Protein AF-A0A497JMY2-F1 (afdb_monomer)

Mean predicted aligned error: 3.7 Å

Nearest PDB structures (foldseek):
  7xl4-assembly1_C  TM=4.104E-01  e=6.723E+00  Pseudomonas aeruginosa PAO1

Sequence (109 aa):
MALEEKYGALPSVSESTVESVMCEVDKFAAEMKHDPQGAMRSLEGEVEWLKENKDFLGRAVEASIDPALSLVEDKLTHKDWVELRCYLIKGVLLTLQMINEALKEHTKT

Radius of gyration: 15.55 Å; Cα contacts (8 Å, |Δi|>4): 60; chains: 1; bounding box: 39×28×42 Å

pLDDT: mean 93.75, std 6.59, range [50.03, 97.75]

Structure (mmCIF, N/CA/C/O backbone):
data_AF-A0A497JMY2-F1
#
_entry.id   AF-A0A497JMY2-F1
#
loop_
_atom_site.group_PDB
_atom_site.id
_atom_site.type_symbol
_atom_site.label_atom_id
_atom_site.label_alt_id
_atom_site.label_comp_id
_atom_site.label_asym_id
_atom_site.label_entity_id
_atom_site.label_seq_id
_atom_site.pdbx_PDB_ins_code
_atom_site.Cartn_x
_atom_site.Cartn_y
_atom_site.Cartn_z
_atom_site.occupancy
_atom_site.B_iso_or_equiv
_atom_site.auth_seq_id
_atom_site.auth_comp_id
_atom_site.auth_asym_id
_atom_site.auth_atom_id
_atom_site.pdbx_PDB_model_num
ATOM 1 N N . MET A 1 1 ? -20.860 -14.261 -1.285 1.00 72.12 1 MET A N 1
ATOM 2 C CA . MET A 1 1 ? -20.538 -13.297 -0.217 1.00 72.12 1 MET A CA 1
ATOM 3 C C . MET A 1 1 ? -21.138 -11.951 -0.560 1.00 72.12 1 MET A C 1
ATOM 5 O O . MET A 1 1 ? -20.865 -11.441 -1.646 1.00 72.12 1 MET A O 1
ATOM 9 N N . ALA A 1 2 ? -21.976 -11.424 0.329 1.00 93.00 2 ALA A N 1
ATOM 10 C CA . ALA A 1 2 ? -22.542 -10.080 0.204 1.00 93.00 2 ALA A CA 1
ATOM 11 C C . ALA A 1 2 ? -21.465 -9.013 0.490 1.00 93.00 2 ALA A C 1
ATOM 13 O O . ALA A 1 2 ? -20.460 -9.313 1.130 1.00 93.00 2 ALA A O 1
ATOM 14 N N . LEU A 1 3 ? -21.644 -7.773 0.017 1.00 92.81 3 LEU A N 1
ATOM 15 C CA . LEU A 1 3 ? -20.694 -6.681 0.302 1.00 92.81 3 LEU A CA 1
ATOM 16 C C . LEU A 1 3 ? -20.599 -6.382 1.801 1.00 92.81 3 LEU A C 1
ATOM 18 O O . LEU A 1 3 ? -19.505 -6.159 2.304 1.00 92.81 3 LEU A O 1
ATOM 22 N N . GLU A 1 4 ? -21.724 -6.472 2.505 1.00 93.25 4 GLU A N 1
ATOM 23 C CA . GLU A 1 4 ? -21.798 -6.322 3.960 1.00 93.25 4 GLU A CA 1
ATOM 24 C C . GLU A 1 4 ? -20.886 -7.317 4.689 1.00 93.25 4 GLU A C 1
ATOM 26 O O . GLU A 1 4 ? -20.133 -6.956 5.583 1.00 93.25 4 GLU A O 1
ATOM 31 N N . GLU A 1 5 ? -20.870 -8.570 4.237 1.00 93.69 5 GLU A N 1
ATOM 32 C CA . GLU A 1 5 ? -20.017 -9.622 4.797 1.00 93.69 5 GLU A CA 1
ATOM 33 C C . GLU A 1 5 ? -18.523 -9.353 4.552 1.00 93.69 5 GLU A C 1
ATOM 35 O O . GLU A 1 5 ? -17.676 -9.774 5.334 1.00 93.69 5 GLU A O 1
ATOM 40 N N . LYS A 1 6 ? -18.189 -8.646 3.465 1.00 90.44 6 LYS A N 1
ATOM 41 C CA . LYS A 1 6 ? -16.804 -8.310 3.105 1.00 90.44 6 LYS A CA 1
ATOM 42 C C . LYS A 1 6 ? -16.291 -7.049 3.798 1.00 90.44 6 LYS A C 1
ATOM 44 O O . LYS A 1 6 ? -15.106 -6.987 4.109 1.00 90.44 6 LYS A O 1
ATOM 49 N N . TYR A 1 7 ? -17.146 -6.043 3.976 1.00 93.25 7 TYR A N 1
ATOM 50 C CA . TYR A 1 7 ? -16.720 -4.678 4.303 1.00 93.25 7 TYR A CA 1
ATOM 51 C C . TYR A 1 7 ? -17.494 -4.028 5.455 1.00 93.25 7 TYR A C 1
ATOM 53 O O . TYR A 1 7 ? -17.081 -2.968 5.911 1.00 93.25 7 TYR A O 1
ATOM 61 N N . GLY A 1 8 ? -18.571 -4.636 5.960 1.00 93.00 8 GLY A N 1
ATOM 62 C CA . GLY A 1 8 ? -19.453 -4.026 6.967 1.00 93.00 8 GLY A CA 1
ATOM 63 C C . GLY A 1 8 ? -18.796 -3.767 8.328 1.00 93.00 8 GLY A C 1
ATOM 64 O O . GLY A 1 8 ? -19.300 -2.976 9.116 1.00 93.00 8 GLY A O 1
ATOM 65 N N . ALA A 1 9 ? -17.648 -4.396 8.602 1.00 93.19 9 ALA A N 1
ATOM 66 C CA . ALA A 1 9 ? -16.860 -4.163 9.814 1.00 93.19 9 ALA A CA 1
ATOM 67 C C . ALA A 1 9 ? -15.766 -3.090 9.654 1.00 93.19 9 ALA A C 1
ATOM 69 O O . ALA A 1 9 ? -15.049 -2.811 10.616 1.00 93.19 9 ALA A O 1
ATOM 70 N N . LEU A 1 10 ? -15.586 -2.523 8.454 1.00 93.75 10 LEU A N 1
ATOM 71 C CA . LEU A 1 10 ? -14.619 -1.446 8.253 1.00 93.75 10 LEU A CA 1
ATOM 72 C C . LEU A 1 10 ? -15.095 -0.170 8.965 1.00 93.75 10 LEU A C 1
ATOM 74 O O . LEU A 1 10 ? -16.287 0.139 8.926 1.00 93.75 10 LEU A O 1
ATOM 78 N N . PRO A 1 11 ? -14.183 0.580 9.606 1.00 94.38 11 PRO A N 1
ATOM 79 C CA . PRO A 1 11 ? -14.544 1.825 10.265 1.00 94.38 11 PRO A CA 1
ATOM 80 C C . PRO A 1 11 ? -14.907 2.910 9.244 1.00 94.38 11 PRO A C 1
ATOM 82 O O . PRO A 1 11 ? -14.437 2.901 8.102 1.00 94.38 11 PRO A O 1
ATOM 85 N N . SER A 1 12 ? -15.695 3.890 9.684 1.00 93.44 12 SER A N 1
ATOM 86 C CA . SER A 1 12 ? -15.851 5.145 8.946 1.00 93.44 12 SER A CA 1
ATOM 87 C C . SER A 1 12 ? -14.547 5.936 9.012 1.00 93.44 12 SER A C 1
ATOM 89 O O . SER A 1 12 ? -13.888 5.955 10.047 1.00 93.44 12 SER A O 1
ATOM 91 N N . VAL A 1 13 ? -14.186 6.620 7.929 1.00 93.94 13 VAL A N 1
ATOM 92 C CA . VAL A 1 13 ? -12.960 7.427 7.860 1.00 93.94 13 VAL A CA 1
ATOM 93 C C . VAL A 1 13 ? -13.331 8.908 7.807 1.00 93.94 13 VAL A C 1
ATOM 95 O O . VAL A 1 13 ? -14.205 9.297 7.032 1.00 93.94 13 VAL A O 1
ATOM 98 N N . SER A 1 14 ? -12.680 9.731 8.631 1.00 94.62 14 SER A N 1
ATOM 99 C CA . SER A 1 14 ? -12.843 11.186 8.621 1.00 94.62 14 SER A CA 1
ATOM 100 C C . SER A 1 14 ? -12.178 11.831 7.396 1.00 94.62 14 SER A C 1
ATOM 102 O O . SER A 1 14 ? -11.180 11.330 6.876 1.00 94.62 14 SER A O 1
ATOM 104 N N . GLU A 1 15 ? -12.699 12.978 6.952 1.00 95.12 15 GLU A N 1
ATOM 105 C CA . GLU A 1 15 ? -12.115 13.753 5.844 1.00 95.12 15 GLU A CA 1
ATOM 106 C C . GLU A 1 15 ? -10.649 14.118 6.122 1.00 95.12 15 GLU A C 1
ATOM 108 O O . GLU A 1 15 ? -9.787 13.895 5.277 1.00 95.12 15 GLU A O 1
ATOM 113 N N . SER A 1 16 ? -10.336 14.537 7.352 1.00 93.81 16 SER A N 1
ATOM 114 C CA . SER A 1 16 ? -8.964 14.833 7.780 1.00 93.81 16 SER A CA 1
ATOM 115 C C . SER A 1 16 ? -8.022 13.630 7.675 1.00 93.81 16 SER A C 1
ATOM 117 O O . SER A 1 16 ? -6.850 13.786 7.331 1.00 93.81 16 SER A O 1
ATOM 119 N N . THR A 1 17 ? -8.514 12.417 7.953 1.00 94.50 17 THR A N 1
ATOM 120 C CA . THR A 1 17 ? -7.710 11.197 7.801 1.00 94.50 17 THR A CA 1
ATOM 121 C C . THR A 1 17 ? -7.450 10.894 6.325 1.00 94.50 17 THR A C 1
ATOM 123 O O . THR A 1 17 ? -6.331 10.521 5.965 1.00 94.50 17 THR A O 1
ATOM 126 N N . VAL A 1 18 ? -8.441 11.106 5.452 1.00 95.06 18 VAL A N 1
ATOM 127 C CA . VAL A 1 18 ? -8.258 10.975 3.997 1.00 95.06 18 VAL A CA 1
ATOM 128 C C . VAL A 1 18 ? -7.216 11.974 3.494 1.00 95.06 18 VAL A C 1
ATOM 130 O O . VAL A 1 18 ? -6.274 11.568 2.816 1.00 95.06 18 VAL A O 1
ATOM 133 N N . GLU A 1 19 ? -7.326 13.250 3.870 1.00 94.88 19 GLU A N 1
ATOM 134 C CA . GLU A 1 19 ? -6.369 14.298 3.489 1.00 94.88 19 GLU A CA 1
ATOM 135 C C . GLU A 1 19 ? -4.941 13.975 3.946 1.00 94.88 19 GLU A C 1
ATOM 137 O O . GLU A 1 19 ? -3.992 14.109 3.170 1.00 94.88 19 GLU A O 1
ATOM 142 N N . SER A 1 20 ? -4.779 13.489 5.182 1.00 94.25 20 SER A N 1
ATOM 143 C CA . SER A 1 20 ? -3.471 13.082 5.702 1.00 94.25 20 SER A CA 1
ATOM 144 C C . SER A 1 20 ? -2.856 11.950 4.880 1.00 94.25 20 SER A C 1
ATOM 146 O O . SER A 1 20 ? -1.653 11.963 4.627 1.00 94.25 20 SE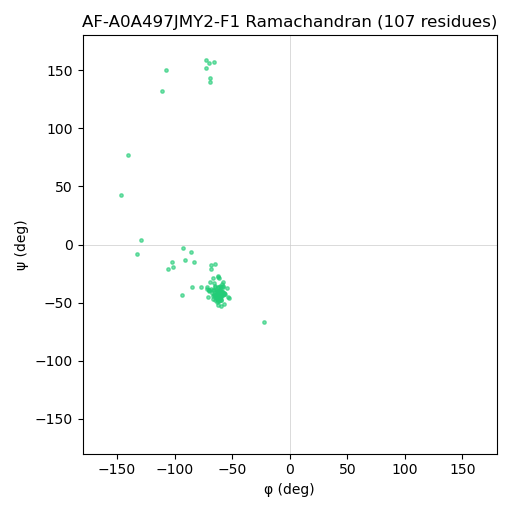R A O 1
ATOM 148 N N . VAL A 1 21 ? -3.656 10.968 4.462 1.00 94.69 21 VAL A N 1
ATOM 149 C CA . VAL A 1 21 ? -3.166 9.857 3.638 1.00 94.69 21 VAL A CA 1
ATOM 150 C C . VAL A 1 21 ? -2.848 10.321 2.218 1.00 94.69 21 VAL A C 1
ATOM 152 O O . VAL A 1 21 ? -1.833 9.903 1.670 1.00 94.69 21 VAL A O 1
ATOM 155 N N . MET A 1 22 ? -3.649 11.218 1.632 1.00 94.19 22 MET A N 1
ATOM 156 C CA . MET A 1 22 ? -3.349 11.805 0.319 1.00 94.19 22 MET A CA 1
ATOM 157 C C . MET A 1 22 ? -2.024 12.578 0.330 1.00 94.19 22 MET A C 1
ATOM 159 O O . MET A 1 22 ? -1.230 12.428 -0.596 1.00 94.19 22 MET A O 1
ATOM 163 N N . CYS A 1 23 ? -1.725 13.310 1.408 1.00 96.00 23 CYS A N 1
ATOM 164 C CA . CYS A 1 23 ? -0.416 13.945 1.579 1.00 96.00 23 CYS A CA 1
ATOM 165 C C . CYS A 1 23 ? 0.734 12.922 1.565 1.00 96.00 23 CYS A C 1
ATOM 167 O O . CYS A 1 23 ? 1.774 13.169 0.954 1.00 96.00 23 CYS A O 1
ATOM 169 N N . GLU A 1 24 ? 0.562 11.765 2.214 1.00 96.12 24 GLU A N 1
ATOM 170 C CA . GLU A 1 24 ? 1.572 10.697 2.205 1.00 96.12 24 GLU A CA 1
ATOM 171 C C . GLU A 1 24 ? 1.707 10.020 0.827 1.00 96.12 24 GLU A C 1
ATOM 173 O O . GLU A 1 24 ? 2.816 9.635 0.453 1.00 96.12 24 GLU A O 1
ATOM 178 N N . VAL A 1 25 ? 0.627 9.921 0.036 1.00 94.56 25 VAL A N 1
ATOM 179 C CA . VAL A 1 25 ? 0.697 9.471 -1.371 1.00 94.56 25 VAL A CA 1
ATOM 180 C C . VAL A 1 25 ? 1.603 10.398 -2.179 1.00 94.56 25 VAL A C 1
ATOM 182 O O . VAL A 1 25 ? 2.546 9.933 -2.825 1.00 94.56 25 VAL A O 1
ATOM 185 N N . ASP A 1 26 ? 1.339 11.704 -2.122 1.00 96.31 26 ASP A N 1
ATOM 186 C CA . ASP A 1 26 ? 2.088 12.704 -2.887 1.00 96.31 26 ASP A CA 1
ATOM 187 C C . ASP A 1 26 ? 3.556 12.751 -2.461 1.00 96.31 26 ASP A C 1
ATOM 189 O O . ASP A 1 26 ? 4.462 12.833 -3.296 1.00 96.31 26 ASP A O 1
ATOM 193 N N . LYS A 1 27 ? 3.804 12.636 -1.154 1.00 97.00 27 LYS A N 1
ATOM 194 C CA . LYS A 1 27 ? 5.149 12.574 -0.590 1.00 97.00 27 LYS A CA 1
ATOM 195 C C . LYS A 1 27 ? 5.912 11.349 -1.085 1.00 97.00 27 LYS A C 1
ATOM 197 O O . LYS A 1 27 ? 7.029 11.507 -1.570 1.00 97.00 27 LYS A O 1
ATOM 202 N N . PHE A 1 28 ? 5.315 10.159 -1.041 1.00 97.19 28 PHE A N 1
ATOM 203 C CA . PHE A 1 28 ? 5.971 8.949 -1.537 1.00 97.19 28 PHE A CA 1
ATOM 204 C C . PHE A 1 28 ? 6.268 9.033 -3.040 1.00 97.19 28 PHE A C 1
ATOM 206 O O . PHE A 1 28 ? 7.355 8.663 -3.480 1.00 97.19 28 PHE A O 1
ATOM 213 N N . ALA A 1 29 ? 5.342 9.570 -3.842 1.00 95.44 29 ALA A N 1
ATOM 214 C CA . ALA A 1 29 ? 5.573 9.779 -5.271 1.00 95.44 29 ALA A CA 1
ATOM 215 C C . ALA A 1 29 ? 6.726 10.767 -5.533 1.00 95.44 29 ALA A C 1
ATOM 217 O O . ALA A 1 29 ? 7.550 10.551 -6.427 1.00 95.44 29 ALA A O 1
ATOM 218 N N . ALA A 1 30 ? 6.822 11.836 -4.738 1.00 97.12 30 ALA A N 1
ATOM 219 C CA . ALA A 1 30 ? 7.941 12.769 -4.804 1.00 97.12 30 ALA A CA 1
ATOM 220 C C . ALA A 1 30 ? 9.266 12.097 -4.401 1.00 97.12 30 ALA A C 1
ATOM 222 O O . ALA A 1 30 ? 10.270 12.258 -5.097 1.00 97.12 30 ALA A O 1
ATOM 223 N N . GLU A 1 31 ? 9.276 11.304 -3.330 1.00 97.38 31 GLU A N 1
ATOM 224 C CA . GLU A 1 31 ? 10.449 10.548 -2.878 1.00 97.38 31 GLU A CA 1
ATOM 225 C C . GLU A 1 31 ? 10.915 9.548 -3.942 1.00 97.38 31 GLU A C 1
ATOM 227 O O . GLU A 1 31 ? 12.087 9.559 -4.304 1.00 97.38 31 GLU A O 1
ATOM 232 N N . MET A 1 32 ? 10.005 8.774 -4.539 1.00 96.94 32 MET A N 1
ATOM 233 C CA . MET A 1 32 ? 10.320 7.854 -5.639 1.00 96.94 32 MET A CA 1
ATOM 234 C C . MET A 1 32 ? 10.940 8.564 -6.849 1.00 96.94 32 MET A C 1
ATOM 236 O O . MET A 1 32 ? 11.794 8.000 -7.530 1.00 96.94 32 MET A O 1
ATOM 240 N N . LYS A 1 33 ? 10.555 9.818 -7.111 1.00 95.94 33 LYS A N 1
ATOM 241 C CA . LYS A 1 33 ? 11.123 10.630 -8.195 1.00 95.94 33 LYS A CA 1
ATOM 242 C C . LYS A 1 33 ? 12.509 11.193 -7.863 1.00 95.94 33 LYS A C 1
ATOM 244 O O . LYS A 1 33 ? 13.337 11.328 -8.764 1.00 95.94 33 LYS A O 1
ATOM 249 N N . HIS A 1 34 ? 12.742 11.580 -6.610 1.00 96.75 34 HIS A N 1
ATOM 250 C CA . HIS A 1 34 ? 13.958 12.282 -6.187 1.00 96.75 34 HIS A CA 1
ATOM 251 C C . HIS A 1 34 ? 15.052 11.346 -5.657 1.00 96.75 34 HIS A C 1
ATOM 253 O O . HIS A 1 34 ? 16.216 11.516 -6.016 1.00 96.75 34 HIS A O 1
ATOM 259 N N . ASP A 1 35 ? 14.681 10.362 -4.840 1.00 97.06 35 ASP A N 1
ATOM 260 C CA . ASP A 1 35 ? 15.547 9.317 -4.287 1.00 97.06 35 ASP A CA 1
ATOM 261 C C . ASP A 1 35 ? 14.809 7.959 -4.260 1.00 97.06 35 ASP A C 1
ATOM 263 O O . ASP A 1 35 ? 14.366 7.496 -3.202 1.00 97.06 35 ASP A O 1
ATOM 267 N N . PRO A 1 36 ? 14.684 7.283 -5.421 1.00 95.31 36 PRO A N 1
ATOM 268 C CA . PRO A 1 36 ? 13.988 6.003 -5.495 1.00 95.31 36 PRO A CA 1
ATOM 269 C C . PRO A 1 36 ? 14.592 4.935 -4.575 1.00 95.31 36 PRO A C 1
ATOM 271 O O . PRO A 1 36 ? 13.863 4.139 -3.997 1.00 95.31 36 PRO A O 1
ATOM 274 N N . GLN A 1 37 ? 15.915 4.914 -4.391 1.00 95.94 37 GLN A N 1
ATOM 275 C CA . GLN A 1 37 ? 16.571 3.917 -3.535 1.00 95.94 37 GLN A CA 1
ATOM 276 C C . GLN A 1 37 ? 16.296 4.165 -2.048 1.00 95.94 37 GLN A C 1
ATOM 278 O O . GLN A 1 37 ? 16.162 3.217 -1.273 1.00 95.94 37 GLN A O 1
ATOM 283 N N . GLY A 1 38 ? 16.233 5.430 -1.625 1.00 97.12 38 GLY A N 1
ATOM 284 C CA . GLY A 1 38 ? 15.784 5.804 -0.286 1.00 97.12 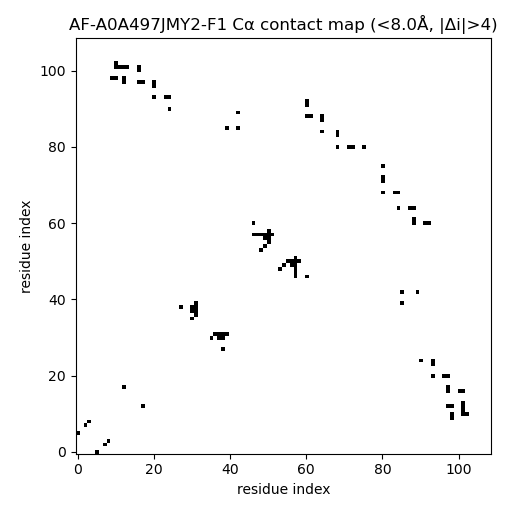38 GLY A CA 1
ATOM 285 C C . GLY A 1 38 ? 14.329 5.414 -0.044 1.00 97.12 38 GLY A C 1
ATOM 286 O O . GLY A 1 38 ? 14.042 4.732 0.940 1.00 97.12 38 GLY A O 1
ATOM 287 N N . ALA A 1 39 ? 13.439 5.765 -0.975 1.00 97.44 39 ALA A N 1
ATOM 288 C CA . ALA A 1 39 ? 12.014 5.443 -0.898 1.00 97.44 39 ALA A CA 1
ATOM 289 C C . ALA A 1 39 ? 11.763 3.926 -0.834 1.00 97.44 39 ALA A C 1
ATOM 291 O O . ALA A 1 39 ? 11.017 3.455 0.025 1.00 97.44 39 ALA A O 1
ATOM 292 N N . MET A 1 40 ? 12.446 3.147 -1.682 1.00 97.25 40 MET A N 1
ATOM 293 C CA . MET A 1 40 ? 12.371 1.682 -1.683 1.00 97.25 40 MET A CA 1
ATOM 294 C C . MET A 1 40 ? 12.831 1.084 -0.350 1.00 97.25 40 MET A C 1
ATOM 296 O O . MET A 1 40 ? 12.122 0.258 0.214 1.00 97.25 40 MET A O 1
ATOM 300 N N . ARG A 1 41 ? 13.964 1.540 0.203 1.00 97.44 41 ARG A N 1
ATOM 301 C CA . ARG A 1 41 ? 14.448 1.064 1.512 1.00 97.44 41 ARG A CA 1
ATOM 302 C C . ARG A 1 41 ? 13.497 1.413 2.654 1.00 97.44 41 ARG A C 1
ATOM 304 O O . ARG A 1 41 ? 13.310 0.603 3.556 1.00 97.44 41 ARG A O 1
ATOM 311 N N . SER A 1 42 ? 12.903 2.606 2.628 1.00 96.88 42 SER A N 1
ATOM 312 C CA . SER A 1 42 ? 11.898 3.002 3.621 1.00 96.88 42 SER A CA 1
ATOM 313 C C . SER A 1 42 ? 10.675 2.087 3.553 1.00 96.88 42 SER A C 1
ATOM 315 O O . SER A 1 42 ? 10.227 1.576 4.577 1.00 96.88 42 SER A O 1
ATOM 317 N N . LEU A 1 43 ? 10.181 1.824 2.340 1.00 97.38 43 LEU A N 1
ATOM 318 C CA . LEU A 1 43 ? 9.052 0.930 2.102 1.00 97.38 43 LEU A CA 1
ATOM 319 C C . LEU A 1 43 ? 9.342 -0.505 2.559 1.00 97.38 43 LEU A C 1
ATOM 321 O O . LEU A 1 43 ? 8.503 -1.132 3.201 1.00 97.38 43 LEU A O 1
ATOM 325 N N . GLU A 1 44 ? 10.529 -1.025 2.245 1.00 95.56 44 GLU A N 1
ATOM 326 C CA . GLU A 1 44 ? 10.981 -2.338 2.712 1.00 95.56 44 GLU A CA 1
ATOM 327 C C . GLU A 1 44 ? 11.008 -2.403 4.241 1.00 95.56 44 GLU A C 1
ATOM 329 O O . GLU A 1 44 ? 10.558 -3.394 4.808 1.00 95.56 44 GLU A O 1
ATOM 334 N N . GLY A 1 45 ? 11.440 -1.331 4.912 1.00 97.25 45 GLY A N 1
ATOM 335 C CA . GLY A 1 45 ? 11.382 -1.222 6.369 1.00 97.25 45 GLY A CA 1
ATOM 336 C C . GLY A 1 45 ? 9.956 -1.282 6.930 1.00 97.25 45 GLY A C 1
ATOM 337 O O . GLY A 1 45 ? 9.727 -1.961 7.929 1.00 97.25 45 GLY A O 1
ATOM 338 N N . GLU A 1 46 ? 8.983 -0.628 6.285 1.00 96.75 46 GLU A N 1
ATOM 339 C CA . GLU A 1 46 ? 7.565 -0.715 6.676 1.00 96.75 46 GLU A CA 1
ATOM 340 C C . GLU A 1 46 ? 7.024 -2.151 6.531 1.00 96.75 46 GLU A C 1
ATOM 342 O O . GLU A 1 46 ? 6.343 -2.662 7.426 1.00 96.75 46 GLU A O 1
ATOM 347 N N . VAL A 1 47 ? 7.345 -2.820 5.419 1.00 95.75 47 VAL A N 1
ATOM 348 C CA . VAL A 1 47 ? 6.928 -4.207 5.161 1.00 95.75 47 VAL A CA 1
ATOM 349 C C . VAL A 1 47 ? 7.586 -5.175 6.140 1.00 95.75 47 VAL A C 1
ATOM 351 O O . VAL A 1 47 ? 6.904 -6.051 6.672 1.00 95.75 47 VAL A O 1
ATOM 354 N N . GLU A 1 48 ? 8.884 -5.024 6.400 1.00 95.88 48 GLU A N 1
ATOM 355 C CA . GLU A 1 48 ? 9.609 -5.890 7.329 1.00 95.88 48 GLU A CA 1
ATOM 356 C C . GLU A 1 48 ? 9.077 -5.725 8.750 1.00 95.88 48 GLU A C 1
ATOM 358 O O . GLU A 1 48 ? 8.762 -6.713 9.408 1.00 95.88 48 GLU A O 1
ATOM 363 N N . TRP A 1 49 ? 8.826 -4.486 9.185 1.00 96.81 49 TRP A N 1
ATOM 364 C CA . TRP A 1 49 ? 8.191 -4.240 10.475 1.00 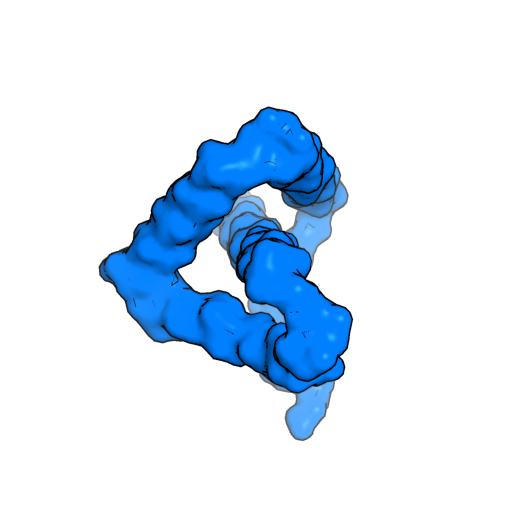96.81 49 TRP A CA 1
ATOM 365 C C . TRP A 1 49 ? 6.832 -4.949 10.584 1.00 96.81 49 TRP A C 1
ATOM 367 O O . TRP A 1 49 ? 6.531 -5.552 11.618 1.00 96.81 49 TRP A O 1
ATOM 377 N N . LEU A 1 50 ? 6.015 -4.934 9.521 1.00 95.81 50 LEU A N 1
ATOM 378 C CA . LEU A 1 50 ? 4.753 -5.680 9.491 1.00 95.81 50 LEU A CA 1
ATOM 379 C C . LEU A 1 50 ? 4.962 -7.194 9.531 1.00 95.81 50 LEU A C 1
ATOM 381 O O . LEU A 1 50 ? 4.192 -7.872 10.202 1.00 95.81 50 LEU A O 1
ATOM 385 N N . LYS A 1 51 ? 5.971 -7.743 8.856 1.00 93.06 51 LYS A N 1
ATOM 386 C CA . LYS A 1 51 ? 6.281 -9.181 8.916 1.00 93.06 51 LYS A CA 1
ATOM 387 C C . LYS A 1 51 ? 6.741 -9.597 10.316 1.00 93.06 51 LYS A C 1
ATOM 389 O O . LYS A 1 51 ? 6.267 -10.596 10.846 1.00 93.06 51 LYS A O 1
ATOM 394 N N . GLU A 1 52 ? 7.580 -8.796 10.961 1.00 95.75 52 GLU A N 1
ATOM 395 C CA . GLU A 1 52 ? 8.089 -9.079 12.306 1.00 95.75 52 GLU A CA 1
ATOM 396 C C . GLU A 1 52 ? 7.008 -8.949 13.391 1.00 95.75 52 GLU A C 1
ATOM 398 O O . GLU A 1 52 ? 6.938 -9.760 14.314 1.00 95.75 52 GLU A O 1
ATOM 403 N N . ASN A 1 53 ? 6.137 -7.938 13.290 1.00 96.44 53 ASN A N 1
ATOM 404 C CA . ASN A 1 53 ? 5.185 -7.596 14.355 1.00 96.44 53 ASN A CA 1
ATOM 405 C C . ASN A 1 53 ? 3.757 -8.092 14.088 1.00 96.44 53 ASN A C 1
ATOM 407 O O . ASN A 1 53 ? 2.929 -8.142 15.007 1.00 96.44 53 ASN A O 1
ATOM 411 N N . LYS A 1 54 ? 3.440 -8.403 12.828 1.00 93.94 54 LYS A N 1
ATOM 412 C CA . LYS A 1 54 ? 2.113 -8.775 12.318 1.00 93.94 54 LYS A CA 1
ATOM 413 C C . LYS A 1 54 ? 2.230 -9.796 11.171 1.00 93.94 54 LYS A C 1
ATOM 415 O O . LYS A 1 54 ? 1.505 -9.653 10.195 1.00 93.94 54 LYS A O 1
ATOM 420 N N . ASP A 1 55 ? 3.101 -10.805 11.282 1.00 87.50 55 ASP A N 1
ATOM 421 C CA . ASP A 1 55 ? 3.463 -11.796 10.236 1.00 87.50 55 ASP A CA 1
ATOM 422 C C . ASP A 1 55 ? 2.421 -12.001 9.118 1.00 87.50 55 ASP A C 1
ATOM 424 O O . ASP A 1 55 ? 2.629 -11.585 7.976 1.00 87.50 55 ASP A O 1
ATOM 428 N N . PHE A 1 56 ? 1.249 -12.555 9.446 1.00 92.75 56 PHE A N 1
ATOM 429 C CA . PHE A 1 56 ? 0.205 -12.831 8.453 1.00 92.75 56 PHE A CA 1
ATOM 430 C C . PHE A 1 56 ? -0.286 -11.594 7.689 1.00 92.75 56 PHE A C 1
ATOM 432 O O . PHE A 1 56 ? -0.611 -11.707 6.510 1.00 92.75 56 PHE A O 1
ATOM 439 N N . LEU A 1 57 ? -0.324 -10.422 8.326 1.00 92.81 57 LEU A N 1
ATOM 440 C CA . LEU A 1 57 ? -0.662 -9.159 7.676 1.00 92.81 57 LEU A CA 1
ATOM 441 C C . LEU A 1 57 ? 0.455 -8.709 6.730 1.00 92.81 57 LEU A C 1
ATOM 443 O O . LEU A 1 57 ? 0.160 -8.361 5.592 1.00 92.81 57 LEU A O 1
ATOM 447 N N . GLY A 1 58 ? 1.722 -8.770 7.153 1.00 91.12 58 GLY A N 1
ATOM 448 C CA . GLY A 1 58 ? 2.862 -8.447 6.285 1.00 91.12 58 GLY A CA 1
ATOM 449 C C . GLY A 1 58 ? 2.910 -9.336 5.038 1.00 91.12 58 GLY A C 1
ATOM 450 O O . GLY A 1 58 ? 3.097 -8.852 3.923 1.00 91.12 58 GLY A O 1
ATOM 451 N N . ARG A 1 59 ? 2.631 -10.635 5.201 1.00 92.88 59 ARG A N 1
ATOM 452 C CA . ARG A 1 59 ? 2.497 -11.583 4.083 1.00 92.88 59 ARG A CA 1
ATOM 453 C C . ARG A 1 59 ? 1.287 -11.291 3.197 1.00 92.88 59 AR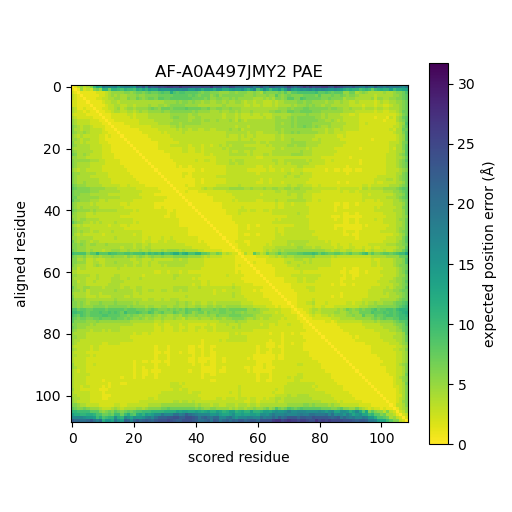G A C 1
ATOM 455 O O . ARG A 1 59 ? 1.385 -11.420 1.980 1.00 92.88 59 ARG A O 1
ATOM 462 N N . ALA A 1 60 ? 0.157 -10.904 3.787 1.00 95.50 60 ALA A N 1
ATOM 463 C CA . ALA A 1 60 ? -1.043 -10.551 3.034 1.00 95.50 60 ALA A CA 1
ATOM 464 C C . ALA A 1 60 ? -0.837 -9.294 2.177 1.00 95.50 60 ALA A C 1
ATOM 466 O O . ALA A 1 60 ? -1.342 -9.251 1.059 1.00 95.50 60 ALA A O 1
ATOM 467 N N . VAL A 1 61 ? -0.070 -8.308 2.660 1.00 95.56 61 VAL A N 1
ATOM 468 C CA . VAL A 1 61 ? 0.289 -7.113 1.878 1.00 95.56 61 VAL A CA 1
ATOM 469 C C . VAL A 1 61 ? 1.000 -7.513 0.589 1.00 95.56 61 VAL A C 1
ATOM 471 O O . VAL A 1 61 ? 0.562 -7.110 -0.486 1.00 95.56 61 VAL A O 1
ATOM 474 N N . GLU A 1 62 ? 2.037 -8.348 0.669 1.00 92.88 62 GLU A N 1
ATOM 475 C CA . GLU A 1 62 ? 2.755 -8.798 -0.530 1.00 92.88 62 GLU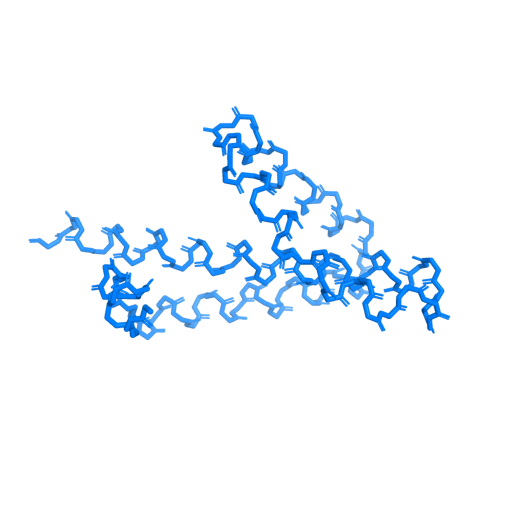 A CA 1
ATOM 476 C C . GLU A 1 62 ? 1.865 -9.649 -1.441 1.00 92.88 62 GLU A C 1
ATOM 478 O O . GLU A 1 62 ? 1.732 -9.344 -2.620 1.00 92.88 62 GLU A O 1
ATOM 483 N N . ALA A 1 63 ? 1.154 -10.636 -0.892 1.00 95.69 63 ALA A N 1
ATOM 484 C CA . ALA A 1 63 ? 0.285 -11.500 -1.691 1.00 95.69 63 ALA A CA 1
ATOM 485 C C . ALA A 1 63 ? -0.857 -10.737 -2.393 1.00 95.69 63 ALA A C 1
ATOM 487 O O . ALA A 1 63 ? -1.337 -11.152 -3.447 1.00 95.69 63 ALA A O 1
ATOM 488 N N . SER A 1 64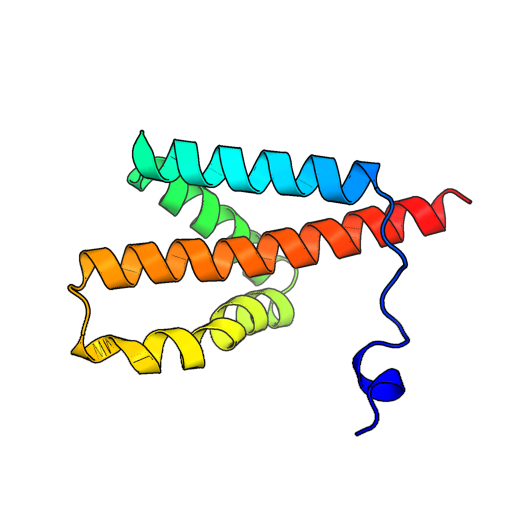 ? -1.317 -9.620 -1.818 1.00 96.38 64 SER A N 1
ATOM 489 C CA . SER A 1 64 ? -2.432 -8.840 -2.369 1.00 96.38 64 SER A CA 1
ATOM 490 C C . SER A 1 64 ? -2.107 -8.146 -3.693 1.00 96.38 64 SER A C 1
ATOM 492 O O . SER A 1 64 ? -3.024 -7.824 -4.450 1.00 96.38 64 SER A O 1
ATOM 494 N N . ILE A 1 65 ? -0.822 -7.946 -3.992 1.00 96.75 65 ILE A N 1
ATOM 495 C CA . ILE A 1 65 ? -0.375 -7.246 -5.199 1.00 96.75 65 ILE A CA 1
ATOM 496 C C . ILE A 1 65 ? 0.116 -8.194 -6.302 1.00 96.75 65 ILE A C 1
ATOM 498 O O . ILE A 1 65 ? 0.212 -7.773 -7.456 1.00 96.75 65 ILE A O 1
ATOM 502 N N . ASP A 1 66 ? 0.375 -9.467 -5.977 1.00 95.38 66 ASP A N 1
ATOM 503 C CA . ASP A 1 66 ? 0.887 -10.472 -6.918 1.00 95.38 66 ASP A CA 1
ATOM 504 C C . ASP A 1 66 ? 0.045 -10.574 -8.201 1.00 95.38 66 ASP A C 1
ATOM 506 O O . ASP A 1 66 ? 0.625 -10.524 -9.288 1.00 95.38 66 ASP A O 1
ATOM 510 N N . PRO A 1 67 ? -1.307 -10.617 -8.146 1.00 96.00 67 PRO A N 1
ATOM 511 C CA . PRO A 1 67 ? -2.108 -10.706 -9.365 1.00 96.00 67 PRO A CA 1
ATOM 512 C C . PRO A 1 67 ? -1.899 -9.518 -10.308 1.00 96.00 67 PRO A C 1
ATOM 514 O O . PRO A 1 67 ? -1.905 -9.692 -11.525 1.00 96.00 67 PRO A O 1
ATOM 517 N N . ALA A 1 68 ? -1.707 -8.311 -9.764 1.00 94.75 68 ALA A N 1
ATOM 518 C CA . ALA A 1 68 ? -1.478 -7.114 -10.565 1.00 94.75 68 ALA A CA 1
ATOM 519 C C . ALA A 1 68 ? -0.098 -7.143 -11.235 1.00 94.75 68 ALA A C 1
ATOM 521 O O . ALA A 1 68 ? 0.017 -6.783 -12.406 1.00 94.75 68 ALA A O 1
ATOM 522 N N . LEU A 1 69 ? 0.931 -7.621 -10.528 1.00 95.44 69 LEU A N 1
ATOM 523 C CA . LEU A 1 69 ? 2.278 -7.767 -11.079 1.00 95.44 69 LEU A CA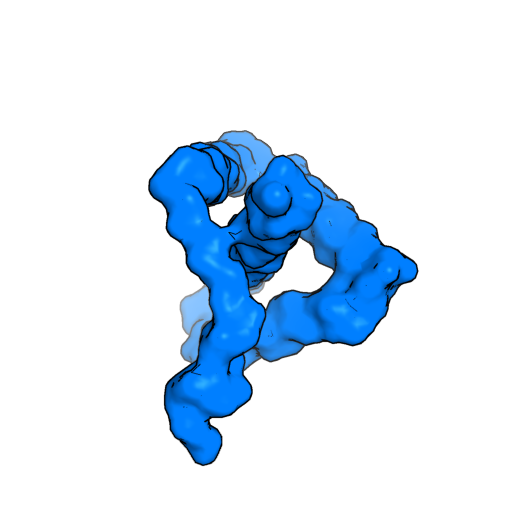 1
ATOM 524 C C . LEU A 1 69 ? 2.354 -8.849 -12.162 1.00 95.44 69 LEU A C 1
ATOM 526 O O . LEU A 1 69 ? 2.961 -8.615 -13.206 1.00 95.44 69 LEU A O 1
ATOM 530 N N . SER A 1 70 ? 1.693 -9.995 -11.969 1.00 94.62 70 SER A N 1
ATOM 531 C CA . SER A 1 70 ? 1.673 -11.077 -12.965 1.00 94.62 70 SER A CA 1
ATOM 532 C C . SER A 1 70 ? 1.021 -10.671 -14.292 1.00 94.62 70 SER A C 1
ATOM 534 O O . SER A 1 70 ? 1.369 -11.210 -15.337 1.00 94.62 70 SER A O 1
ATOM 536 N N . LEU A 1 71 ? 0.098 -9.699 -14.296 1.00 95.62 71 LEU A N 1
ATOM 537 C CA . LEU A 1 71 ? -0.539 -9.200 -15.527 1.00 95.62 71 LEU A CA 1
ATOM 538 C C . LEU A 1 71 ? 0.414 -8.424 -16.454 1.00 95.62 71 LEU A C 1
ATOM 540 O O . LEU A 1 71 ? 0.077 -8.187 -17.624 1.00 95.62 71 LEU A O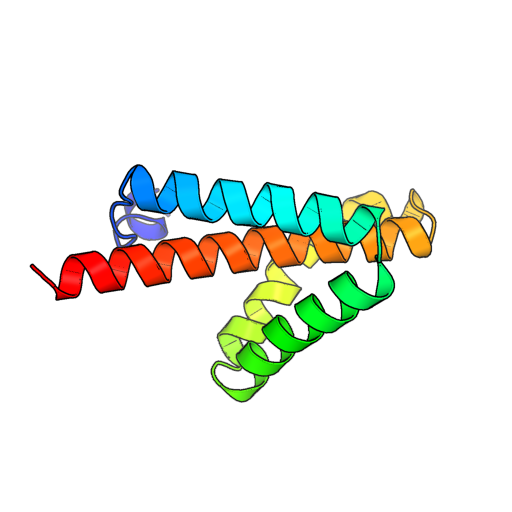 1
ATOM 544 N N . VAL A 1 72 ? 1.550 -7.967 -15.925 1.00 94.25 72 VAL A N 1
ATOM 545 C CA . VAL A 1 72 ? 2.488 -7.065 -16.611 1.00 94.25 72 VAL A CA 1
ATOM 546 C C . VAL A 1 72 ? 3.937 -7.551 -16.580 1.00 94.25 72 VAL A C 1
ATOM 548 O O . VAL A 1 72 ? 4.818 -6.852 -17.077 1.00 94.25 72 VAL A O 1
ATOM 551 N N . GLU A 1 73 ? 4.190 -8.736 -16.025 1.00 90.19 73 GLU A N 1
ATOM 552 C CA . GLU A 1 73 ? 5.531 -9.303 -15.834 1.00 90.19 73 GLU A CA 1
ATOM 553 C C . GLU A 1 73 ? 6.314 -9.435 -17.149 1.00 90.19 73 GLU A C 1
ATOM 555 O O . GLU A 1 73 ? 7.509 -9.159 -17.190 1.00 90.19 73 GLU A O 1
ATOM 560 N N . ASP A 1 74 ? 5.635 -9.769 -18.247 1.00 93.81 74 ASP A N 1
ATOM 561 C CA . ASP A 1 74 ? 6.214 -9.896 -19.588 1.00 93.81 74 ASP A CA 1
ATOM 562 C C . ASP A 1 74 ? 6.276 -8.571 -20.373 1.00 93.81 74 ASP A C 1
ATOM 564 O O . ASP A 1 74 ? 6.847 -8.517 -21.464 1.00 93.81 74 ASP A O 1
ATOM 568 N N . LYS A 1 75 ? 5.690 -7.494 -19.834 1.00 95.19 75 LYS A N 1
ATOM 569 C CA . LYS A 1 75 ? 5.540 -6.191 -20.510 1.00 95.19 75 LYS A CA 1
ATOM 570 C C . LYS A 1 75 ? 6.491 -5.122 -19.992 1.00 95.19 75 LYS A C 1
ATOM 572 O O . LYS A 1 75 ? 6.703 -4.126 -20.681 1.00 95.19 75 LYS A O 1
ATOM 577 N N . LEU A 1 76 ? 7.013 -5.288 -18.781 1.00 95.25 76 LEU A N 1
ATOM 578 C CA . LEU A 1 76 ? 7.828 -4.287 -18.101 1.00 95.25 76 LEU A CA 1
ATOM 579 C C . LEU A 1 76 ? 9.296 -4.695 -18.058 1.00 95.25 76 LEU A C 1
ATOM 581 O O . LEU A 1 76 ? 9.639 -5.874 -17.980 1.00 95.25 76 LEU A O 1
ATOM 585 N N . THR A 1 77 ? 10.187 -3.702 -18.060 1.00 96.12 77 THR A N 1
ATOM 586 C CA . THR A 1 77 ? 11.573 -3.965 -17.666 1.00 96.12 77 THR A CA 1
ATOM 587 C C . THR A 1 77 ? 11.609 -4.351 -16.188 1.00 96.12 77 THR A C 1
ATOM 589 O O . THR A 1 77 ? 10.730 -3.965 -15.418 1.00 96.12 77 THR A O 1
ATOM 592 N N . HIS A 1 78 ? 12.654 -5.061 -15.752 1.00 92.94 78 HIS A N 1
ATOM 593 C CA . HIS A 1 78 ? 12.803 -5.394 -14.332 1.00 92.94 78 HIS A CA 1
ATOM 594 C C . HIS A 1 78 ? 12.752 -4.146 -13.435 1.00 92.94 78 HIS A C 1
ATOM 596 O O . HIS A 1 78 ? 12.147 -4.177 -12.368 1.00 92.94 78 HIS A O 1
ATOM 602 N N . LYS A 1 79 ? 13.330 -3.027 -13.891 1.00 93.81 79 LYS A N 1
ATOM 603 C CA . LYS A 1 79 ? 13.287 -1.756 -13.163 1.00 93.81 79 LYS A CA 1
ATOM 604 C C . LYS A 1 79 ? 11.852 -1.245 -13.009 1.00 93.81 79 LYS A C 1
ATOM 606 O O . LYS A 1 79 ? 11.442 -0.950 -11.892 1.00 93.81 79 LYS A O 1
ATOM 611 N N . ASP A 1 80 ? 11.103 -1.165 -14.108 1.00 94.81 80 ASP A N 1
ATOM 612 C CA . ASP A 1 80 ? 9.723 -0.660 -14.085 1.00 94.81 80 ASP A CA 1
ATOM 613 C C . ASP A 1 80 ? 8.806 -1.589 -13.278 1.00 94.81 80 ASP A C 1
ATOM 615 O O . ASP A 1 80 ? 7.895 -1.134 -12.591 1.00 94.81 80 ASP A O 1
ATOM 619 N N . TRP A 1 81 ? 9.077 -2.896 -13.313 1.00 95.81 81 TRP A N 1
ATOM 620 C CA . TRP A 1 81 ? 8.379 -3.890 -12.506 1.00 95.81 81 TRP A CA 1
ATOM 621 C C . TRP A 1 81 ? 8.621 -3.686 -11.005 1.00 95.81 81 TRP A C 1
ATOM 623 O O . TRP A 1 81 ? 7.669 -3.684 -10.224 1.00 95.81 81 TRP A O 1
ATOM 633 N N . VAL A 1 82 ? 9.877 -3.470 -10.592 1.00 94.56 82 VAL A N 1
ATOM 634 C CA . VAL A 1 82 ? 10.225 -3.191 -9.186 1.00 94.56 82 VAL A CA 1
ATOM 635 C C . VAL A 1 82 ? 9.578 -1.887 -8.726 1.00 94.56 82 VAL A C 1
ATOM 637 O O . VAL A 1 82 ? 9.006 -1.831 -7.641 1.00 94.56 82 VAL A O 1
ATOM 640 N N . GLU A 1 83 ? 9.610 -0.853 -9.562 1.00 95.38 83 GLU A N 1
ATOM 641 C CA . GLU A 1 83 ? 8.978 0.429 -9.261 1.00 95.38 83 GLU A CA 1
ATOM 642 C C . GLU A 1 83 ? 7.452 0.295 -9.110 1.00 95.38 83 GLU A C 1
ATOM 644 O O . GLU A 1 83 ? 6.889 0.755 -8.114 1.00 95.38 83 GLU A O 1
ATOM 649 N N . LEU A 1 84 ? 6.782 -0.418 -10.023 1.00 96.06 84 LEU A N 1
ATOM 650 C CA . LEU A 1 84 ? 5.353 -0.714 -9.911 1.00 96.06 84 LEU A CA 1
ATOM 651 C C . LEU A 1 84 ? 5.033 -1.492 -8.628 1.00 96.06 84 LEU A C 1
ATOM 653 O O . LEU A 1 84 ? 4.085 -1.143 -7.924 1.00 96.06 84 LEU A O 1
ATOM 657 N N . ARG A 1 85 ? 5.835 -2.512 -8.295 1.00 96.62 85 ARG A N 1
ATOM 658 C CA . ARG A 1 85 ? 5.701 -3.265 -7.040 1.00 96.62 85 ARG A CA 1
ATOM 659 C C . ARG A 1 85 ? 5.718 -2.324 -5.838 1.00 96.62 85 ARG A C 1
ATOM 661 O O . ARG A 1 85 ? 4.869 -2.458 -4.960 1.00 96.62 85 ARG A O 1
ATOM 668 N N . CYS A 1 86 ? 6.641 -1.366 -5.803 1.00 96.94 86 CYS A N 1
ATOM 669 C CA . CYS A 1 86 ? 6.741 -0.406 -4.707 1.00 96.94 86 CYS A CA 1
ATOM 670 C C . CYS A 1 86 ? 5.480 0.456 -4.566 1.00 96.94 86 CYS A C 1
ATOM 672 O O . CYS A 1 86 ? 4.950 0.579 -3.461 1.00 96.94 86 CYS A O 1
ATOM 674 N N . TYR A 1 87 ? 4.951 0.992 -5.670 1.00 97.31 87 TYR A N 1
ATOM 675 C CA . TYR A 1 87 ? 3.702 1.762 -5.639 1.00 97.31 87 TYR A CA 1
ATOM 676 C C . TYR A 1 87 ? 2.507 0.928 -5.171 1.00 97.31 87 TYR A C 1
ATOM 678 O O . TYR A 1 87 ? 1.716 1.396 -4.350 1.00 97.31 87 TYR A O 1
ATOM 686 N N . LEU A 1 88 ? 2.386 -0.313 -5.650 1.00 97.38 88 LEU A N 1
ATOM 687 C CA . LEU A 1 88 ? 1.296 -1.206 -5.259 1.00 97.38 88 LEU A CA 1
ATOM 688 C C . LEU A 1 88 ? 1.347 -1.533 -3.763 1.00 97.38 88 LEU A C 1
ATOM 690 O O . LEU A 1 88 ? 0.335 -1.395 -3.076 1.00 97.38 88 LEU A O 1
ATOM 694 N N . ILE A 1 89 ? 2.523 -1.895 -3.238 1.00 97.75 89 ILE A N 1
ATOM 695 C CA . ILE A 1 89 ? 2.703 -2.145 -1.802 1.00 97.75 89 ILE A CA 1
ATOM 696 C C . ILE A 1 89 ? 2.360 -0.889 -1.002 1.00 97.75 89 ILE A C 1
ATOM 698 O O . ILE A 1 89 ? 1.587 -0.978 -0.047 1.00 97.75 89 ILE A O 1
ATOM 702 N N . LYS A 1 90 ? 2.878 0.287 -1.388 1.00 97.75 90 LYS A N 1
ATOM 703 C CA . LYS A 1 90 ? 2.605 1.522 -0.643 1.00 97.75 90 LYS A CA 1
ATOM 704 C C . LYS A 1 90 ? 1.111 1.843 -0.605 1.00 97.75 90 LYS A C 1
ATOM 706 O O . LYS A 1 90 ? 0.611 2.217 0.451 1.00 97.75 90 LYS A O 1
ATOM 711 N N . GLY A 1 91 ? 0.383 1.632 -1.703 1.00 97.38 91 GLY A N 1
ATOM 712 C CA . GLY A 1 91 ? -1.075 1.798 -1.735 1.00 97.38 91 GLY A CA 1
ATOM 713 C C . GLY A 1 91 ? -1.806 0.930 -0.701 1.00 97.38 91 GLY A C 1
ATOM 714 O O . GLY A 1 91 ? -2.707 1.406 -0.003 1.00 97.38 91 GLY A O 1
ATOM 715 N N . VAL A 1 92 ? 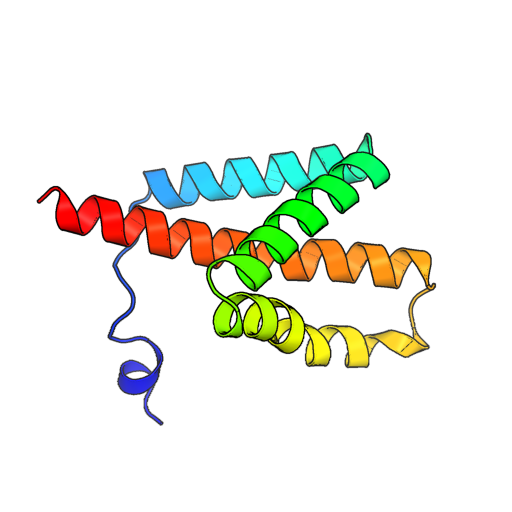-1.380 -0.326 -0.538 1.00 97.44 92 VAL A N 1
ATOM 716 C CA . VAL A 1 92 ? -1.933 -1.225 0.488 1.00 97.44 92 VAL A CA 1
ATOM 717 C C . VAL A 1 92 ? -1.580 -0.734 1.895 1.00 97.44 92 VAL A C 1
ATOM 719 O O . VAL A 1 92 ? -2.466 -0.641 2.744 1.00 97.44 92 VAL A O 1
ATOM 722 N N . LEU A 1 93 ? -0.320 -0.363 2.144 1.00 97.31 93 LEU A N 1
ATOM 723 C CA . LEU A 1 93 ? 0.124 0.144 3.450 1.00 97.31 93 LEU A CA 1
ATOM 724 C C . LEU A 1 93 ? -0.627 1.411 3.871 1.00 97.31 93 LEU A C 1
ATOM 726 O O . LEU A 1 93 ? -1.053 1.515 5.018 1.00 97.31 93 LEU A O 1
ATOM 730 N N . LEU A 1 94 ? -0.854 2.340 2.944 1.00 97.19 94 LEU A N 1
ATOM 731 C CA . LEU A 1 94 ? -1.613 3.564 3.205 1.00 97.19 94 LEU A CA 1
ATOM 732 C C . LEU A 1 94 ? -3.082 3.273 3.539 1.00 97.19 94 LEU A C 1
ATOM 734 O O . LEU A 1 94 ? -3.649 3.905 4.428 1.00 97.19 94 LEU A O 1
ATOM 738 N N . THR A 1 95 ? -3.684 2.268 2.897 1.00 96.50 95 THR A N 1
ATOM 739 C CA . THR A 1 95 ? -5.035 1.800 3.252 1.00 96.50 95 THR A CA 1
ATOM 740 C C . THR A 1 95 ? -5.062 1.227 4.672 1.00 96.50 95 THR A C 1
ATOM 742 O O . THR A 1 95 ? -5.959 1.539 5.455 1.00 96.50 95 THR A O 1
ATOM 745 N N . LEU A 1 96 ? -4.055 0.429 5.043 1.00 95.62 96 LEU A N 1
ATOM 746 C CA . LEU A 1 96 ? -3.923 -0.098 6.406 1.00 95.62 96 LEU A CA 1
ATOM 747 C C . LEU A 1 96 ? -3.713 1.021 7.436 1.00 95.62 96 LEU A C 1
ATOM 749 O O . LEU A 1 96 ? -4.315 0.983 8.509 1.00 95.62 96 LEU A O 1
ATOM 753 N N . GLN A 1 97 ? -2.905 2.032 7.108 1.00 95.00 97 GLN A N 1
ATOM 754 C CA . GLN A 1 97 ? -2.693 3.211 7.947 1.00 95.00 97 GLN A CA 1
ATOM 755 C C . GLN A 1 97 ? -3.996 3.991 8.150 1.00 95.00 97 GLN A C 1
ATOM 757 O O . GLN A 1 97 ? -4.313 4.352 9.281 1.00 95.00 97 GLN A O 1
ATOM 762 N N . MET A 1 98 ? -4.784 4.181 7.089 1.00 95.62 98 MET A N 1
ATOM 763 C CA . MET A 1 98 ? -6.090 4.840 7.150 1.00 95.62 98 MET A CA 1
ATOM 764 C C . MET A 1 98 ? -7.060 4.108 8.083 1.00 95.62 98 MET A C 1
ATOM 766 O O . MET A 1 98 ? -7.664 4.727 8.957 1.00 95.62 98 MET A O 1
ATOM 770 N N . ILE A 1 99 ? -7.171 2.782 7.939 1.00 95.31 99 ILE A N 1
ATOM 771 C CA . ILE A 1 99 ? -8.007 1.947 8.816 1.00 95.31 99 ILE A CA 1
ATOM 772 C C . ILE A 1 99 ? -7.529 2.066 10.268 1.00 95.31 99 ILE A C 1
ATOM 774 O O . ILE A 1 99 ? -8.342 2.208 11.178 1.00 95.31 99 ILE A O 1
ATOM 778 N N . ASN A 1 100 ? -6.216 2.037 10.498 1.00 94.12 100 ASN A N 1
ATOM 779 C CA . ASN A 1 100 ? -5.643 2.170 11.832 1.00 94.12 100 ASN A CA 1
ATOM 780 C C . ASN A 1 100 ? -5.946 3.533 12.476 1.00 94.12 100 ASN A C 1
ATOM 782 O O . ASN A 1 100 ? -6.288 3.575 13.657 1.00 94.12 100 ASN A O 1
ATOM 786 N N . GLU A 1 101 ? -5.855 4.636 11.731 1.00 93.88 101 GLU A N 1
ATOM 787 C CA . GLU A 1 101 ? -6.224 5.960 12.247 1.00 93.88 101 GLU A CA 1
ATOM 788 C C . GLU A 1 101 ? -7.724 6.060 12.545 1.00 93.88 101 GLU A C 1
ATOM 790 O O . GLU A 1 101 ? -8.099 6.478 13.640 1.00 93.88 101 GLU A O 1
ATOM 795 N N . ALA A 1 102 ? -8.580 5.558 11.654 1.00 94.00 102 ALA A N 1
ATOM 796 C CA . ALA A 1 102 ? -10.022 5.514 11.881 1.00 94.00 102 ALA A CA 1
ATOM 797 C C . ALA A 1 102 ? -10.392 4.718 13.151 1.00 94.00 102 ALA A C 1
ATOM 799 O O . ALA A 1 102 ? -11.186 5.171 13.976 1.00 94.00 102 ALA A O 1
ATOM 800 N N . LEU A 1 103 ? -9.759 3.562 13.388 1.00 93.50 103 LEU A N 1
ATOM 801 C CA . LEU A 1 103 ? -9.962 2.782 14.617 1.00 93.50 103 LEU A CA 1
ATOM 802 C C . LEU A 1 103 ? -9.531 3.546 15.883 1.00 93.50 103 LEU A C 1
ATOM 804 O O . LEU A 1 103 ? -10.182 3.437 16.928 1.00 93.50 103 LEU A O 1
ATOM 808 N N . LYS A 1 104 ? -8.455 4.341 15.812 1.00 91.06 104 LYS A N 1
ATOM 809 C CA . LYS A 1 104 ? -8.017 5.186 16.934 1.00 91.06 104 LYS A CA 1
ATOM 810 C C . LYS A 1 104 ? -8.996 6.323 17.211 1.00 91.06 104 LYS A C 1
ATOM 812 O O . LYS A 1 104 ? -9.204 6.640 18.380 1.00 91.06 104 LYS A O 1
ATOM 817 N N . GLU A 1 105 ? -9.574 6.937 16.179 1.00 88.00 105 GLU A N 1
ATOM 818 C CA . GLU A 1 105 ? -10.614 7.963 16.330 1.00 88.00 105 GLU A CA 1
ATOM 819 C C . GLU A 1 105 ? -11.839 7.389 17.056 1.00 88.00 105 GLU A C 1
ATOM 821 O O . GLU A 1 105 ? -12.277 7.966 18.049 1.00 88.00 105 GLU A O 1
ATOM 826 N N . HIS A 1 106 ? -12.297 6.197 16.660 1.00 75.69 106 HIS A N 1
ATOM 827 C CA . HIS A 1 106 ? -13.416 5.499 17.305 1.00 75.69 106 HIS A CA 1
ATOM 828 C C . HIS A 1 106 ? -13.174 5.129 18.774 1.00 75.69 106 HIS A C 1
ATOM 830 O O . HIS A 1 106 ? -14.126 5.023 19.540 1.00 75.69 106 HIS A O 1
ATOM 836 N N . THR A 1 107 ? -11.919 4.928 19.181 1.00 73.19 107 THR A N 1
ATOM 837 C CA . THR A 1 107 ? -11.568 4.573 20.569 1.00 73.19 107 THR A CA 1
ATOM 838 C C . THR A 1 107 ? -11.483 5.807 21.485 1.00 73.19 107 THR A C 1
ATOM 840 O O . THR A 1 107 ? -11.437 5.670 22.706 1.00 73.19 107 THR A O 1
ATOM 843 N N . LYS A 1 108 ? -11.424 7.021 20.916 1.00 61.66 108 LYS A N 1
ATOM 844 C CA . LYS A 1 108 ? -11.355 8.292 21.665 1.00 61.66 108 LYS A CA 1
ATOM 845 C C . LYS A 1 108 ? -12.730 8.901 21.969 1.00 61.66 108 LYS A C 1
ATOM 847 O O . LYS A 1 108 ? -12.796 9.834 22.768 1.00 61.66 108 LYS A O 1
ATOM 852 N N . THR A 1 109 ? -13.782 8.402 21.326 1.00 50.03 109 THR A N 1
ATOM 853 C CA . THR A 1 109 ? -15.201 8.701 21.594 1.00 50.03 109 THR A CA 1
ATOM 854 C C . THR A 1 109 ? -15.806 7.705 22.564 1.00 50.03 109 THR A C 1
ATOM 856 O O . THR A 1 109 ? -16.575 8.155 23.440 1.00 50.03 109 THR A O 1
#

Foldseek 3Di:
DDVCVVPVPQFDFDPVLVVVLVVVLVVLVVCCVPPVVVSLVVLVVLLVCCCVVPVVVSVCLLVVCVVVLVVCVVPDDPVVSSVVSSSSSSVVVSVVVRSVVSVVVVVVD

Solvent-accessible surface area (backbone atoms only — not comparable to full-atom values): 6212 Å² total; per-residue (Å²): 134,58,69,60,81,74,50,64,84,61,72,74,74,52,70,69,55,53,53,55,48,51,52,51,51,55,48,50,56,49,34,46,72,76,40,43,71,59,40,50,52,53,49,50,50,55,45,48,51,29,37,76,77,40,42,72,58,30,52,46,51,57,61,71,43,48,70,66,49,67,77,40,59,93,78,45,54,72,68,58,46,53,52,50,49,52,55,51,47,49,55,51,51,50,51,53,50,47,53,53,50,25,51,53,55,64,72,75,108

Secondary structure (DSSP, 8-state):
--HHHHHTTSPP--HHHHHHHHHHHHHHHHHHHH-HHHHHHHHHHHHHHHHHHHHHHHHHHHHHHHHHHHTTTTTS-HHHHHHHHHHHHHHHHHHHHHHHHHHHHHHH-